Protein AF-A0A5N8VAM9-F1 (afdb_monomer_lite)

pLDDT: mean 84.95, std 14.7, range [35.5, 98.19]

Structure (mmCIF, N/CA/C/O backbone):
data_AF-A0A5N8VAM9-F1
#
_entry.id   AF-A0A5N8VAM9-F1
#
loop_
_atom_site.group_PDB
_atom_site.id
_atom_site.type_symbol
_atom_site.label_atom_id
_atom_site.label_alt_id
_atom_site.label_comp_id
_atom_site.la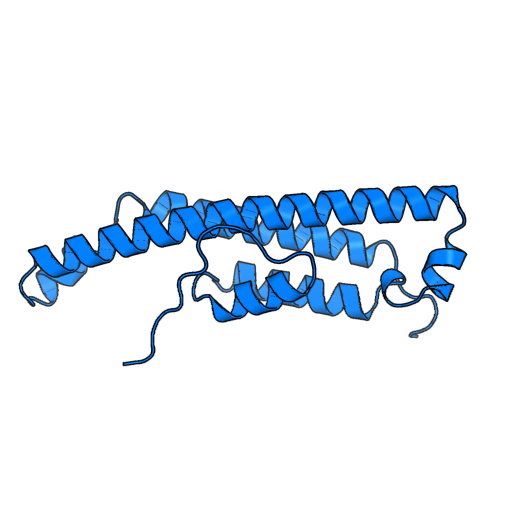bel_asym_id
_atom_site.label_entity_id
_atom_site.label_seq_id
_atom_site.pdbx_PDB_ins_code
_atom_site.Cartn_x
_atom_site.Cartn_y
_atom_site.Cartn_z
_atom_site.occupancy
_atom_site.B_iso_or_equiv
_atom_site.auth_seq_id
_atom_site.auth_comp_id
_atom_site.auth_asym_id
_atom_site.auth_atom_id
_atom_site.pdbx_PDB_model_num
ATOM 1 N N . MET A 1 1 ? 5.380 4.077 26.082 1.00 35.50 1 MET A N 1
ATOM 2 C CA . MET A 1 1 ? 4.900 5.340 25.487 1.00 35.50 1 MET A CA 1
ATOM 3 C C . MET A 1 1 ? 5.845 5.693 24.345 1.00 35.50 1 MET A C 1
ATOM 5 O O . MET A 1 1 ? 6.796 6.432 24.543 1.00 35.50 1 MET A O 1
ATOM 9 N N . THR A 1 2 ? 5.668 5.053 23.191 1.00 38.31 2 THR A N 1
ATOM 10 C CA . THR A 1 2 ? 6.458 5.311 21.979 1.00 38.31 2 THR A CA 1
ATOM 11 C C . THR A 1 2 ? 5.600 6.154 21.056 1.00 38.31 2 THR A C 1
ATOM 13 O O . THR A 1 2 ? 4.532 5.715 20.632 1.00 38.31 2 THR A O 1
ATOM 16 N N . GLY A 1 3 ? 6.033 7.399 20.859 1.00 35.56 3 GLY A N 1
ATOM 17 C CA . GLY A 1 3 ? 5.344 8.402 20.063 1.00 35.56 3 GLY A CA 1
ATOM 18 C C . GLY A 1 3 ? 5.115 7.896 18.649 1.00 35.56 3 GLY A C 1
ATOM 19 O O . GLY A 1 3 ? 6.056 7.577 17.929 1.00 35.56 3 GLY A O 1
ATOM 20 N N . HIS A 1 4 ? 3.842 7.811 18.295 1.00 40.53 4 HIS A N 1
ATOM 21 C CA . HIS A 1 4 ? 3.363 7.666 16.937 1.00 40.53 4 HIS A CA 1
ATOM 22 C C . HIS A 1 4 ? 3.710 8.981 16.230 1.00 40.53 4 HIS A C 1
ATOM 24 O O . HIS A 1 4 ? 3.020 9.984 16.404 1.00 40.53 4 HIS A O 1
ATOM 30 N N . THR A 1 5 ? 4.852 9.039 15.545 1.00 45.06 5 THR A N 1
ATOM 31 C CA . THR A 1 5 ? 5.165 10.176 14.680 1.00 45.06 5 THR A CA 1
ATOM 32 C C . THR A 1 5 ? 4.187 10.131 13.522 1.00 45.06 5 THR A C 1
ATOM 34 O O . THR A 1 5 ? 4.312 9.291 12.635 1.00 45.06 5 THR A O 1
ATOM 37 N N . GLY A 1 6 ? 3.188 11.009 13.577 1.00 43.12 6 GLY A N 1
ATOM 38 C CA . GLY A 1 6 ? 2.316 11.288 12.453 1.00 43.12 6 GLY A CA 1
ATOM 39 C C . GLY A 1 6 ? 3.161 11.666 11.242 1.00 43.12 6 GLY A C 1
ATOM 40 O O . GLY A 1 6 ? 3.919 12.635 11.271 1.00 43.12 6 GLY A O 1
ATOM 41 N N . HIS A 1 7 ? 3.048 10.879 10.182 1.00 44.12 7 HIS A N 1
ATOM 42 C CA . HIS A 1 7 ? 3.359 11.341 8.840 1.00 44.12 7 HIS A CA 1
ATOM 43 C C . HIS A 1 7 ? 2.059 11.828 8.221 1.00 44.12 7 HIS A C 1
ATOM 45 O O . HIS A 1 7 ? 1.368 11.136 7.479 1.00 44.12 7 HIS A O 1
ATOM 51 N N . GLU A 1 8 ? 1.709 13.058 8.594 1.00 45.84 8 GLU A N 1
ATOM 52 C CA . GLU A 1 8 ? 0.820 13.877 7.791 1.00 45.84 8 GLU A CA 1
ATOM 53 C C . GLU A 1 8 ? 1.531 14.185 6.464 1.00 45.84 8 GLU A C 1
ATOM 55 O O . GLU A 1 8 ? 2.472 14.972 6.402 1.00 45.84 8 GLU A O 1
ATOM 60 N N . GLY A 1 9 ? 1.061 13.566 5.382 1.00 51.28 9 GLY A N 1
ATOM 61 C CA . GLY A 1 9 ? 0.737 14.353 4.193 1.00 51.28 9 GLY A CA 1
ATOM 62 C C . GLY A 1 9 ? 1.504 14.108 2.896 1.00 51.28 9 GLY A C 1
ATOM 63 O O . GLY A 1 9 ? 1.005 14.549 1.865 1.00 51.28 9 GLY A O 1
ATOM 64 N N . VAL A 1 10 ? 2.641 13.407 2.857 1.00 51.16 10 VAL A N 1
ATOM 65 C CA . VAL A 1 10 ? 3.325 13.143 1.572 1.00 51.16 10 VAL A CA 1
ATOM 66 C C . VAL A 1 10 ? 3.882 11.727 1.537 1.00 51.16 10 VAL A C 1
ATOM 68 O O . VAL A 1 10 ? 4.748 11.373 2.329 1.00 51.16 10 VAL A O 1
ATOM 71 N N . ALA A 1 11 ? 3.385 10.918 0.599 1.00 53.53 11 ALA A N 1
ATOM 72 C CA . ALA A 1 11 ? 3.921 9.590 0.326 1.00 53.53 11 ALA A CA 1
ATOM 73 C C . ALA A 1 11 ? 5.418 9.703 -0.032 1.00 53.53 11 ALA A C 1
ATOM 75 O O . ALA A 1 11 ? 5.747 10.493 -0.925 1.00 53.53 11 ALA A O 1
ATOM 76 N N . PRO A 1 12 ? 6.328 8.936 0.595 1.00 58.59 12 PRO A N 1
ATOM 77 C CA . PRO A 1 12 ? 7.725 8.933 0.182 1.00 58.59 12 PRO A CA 1
ATOM 78 C C . PRO A 1 12 ? 7.844 8.561 -1.302 1.00 58.59 12 PRO A C 1
ATOM 80 O O . PRO A 1 12 ? 7.075 7.732 -1.797 1.00 58.59 12 PRO A O 1
ATOM 83 N N . PRO A 1 13 ? 8.798 9.132 -2.048 1.00 64.75 13 PRO A N 1
ATOM 84 C CA . PRO A 1 13 ? 9.000 8.739 -3.434 1.00 64.75 13 PRO A CA 1
ATOM 85 C C . PRO A 1 13 ? 9.592 7.325 -3.508 1.00 64.75 13 PRO A C 1
ATOM 87 O O . PRO A 1 13 ? 10.537 7.012 -2.789 1.00 64.75 13 PRO A O 1
ATOM 90 N N . GLY A 1 14 ? 9.084 6.495 -4.423 1.00 67.25 14 GLY A N 1
ATOM 91 C CA . GLY A 1 14 ? 9.699 5.221 -4.816 1.00 67.25 14 GLY A CA 1
ATOM 92 C C . GLY A 1 14 ? 9.830 4.186 -3.691 1.00 67.25 14 GLY A C 1
ATOM 93 O O . GLY A 1 14 ? 8.922 3.978 -2.894 1.00 67.25 14 GLY A O 1
ATOM 94 N N . THR A 1 15 ? 10.976 3.504 -3.632 1.00 70.38 15 THR A N 1
ATOM 95 C CA . THR A 1 15 ? 11.256 2.369 -2.731 1.00 70.38 15 THR A CA 1
ATOM 96 C C . THR A 1 15 ? 11.063 2.632 -1.232 1.00 70.38 15 THR A C 1
ATOM 98 O O . THR A 1 15 ? 10.554 1.734 -0.559 1.00 70.38 15 THR A O 1
ATOM 101 N N . PRO A 1 16 ? 11.426 3.807 -0.680 1.00 80.44 16 PRO A N 1
ATOM 102 C CA . PRO A 1 16 ? 11.115 4.174 0.703 1.00 80.44 16 PRO A CA 1
ATOM 103 C C . PRO A 1 16 ? 9.641 3.993 1.099 1.00 80.44 16 PRO A C 1
ATOM 105 O O . PRO A 1 16 ? 9.368 3.592 2.230 1.00 80.44 16 PRO A O 1
ATOM 108 N N . LEU A 1 17 ? 8.703 4.187 0.163 1.00 84.19 17 LEU A N 1
ATOM 109 C CA . LEU A 1 17 ? 7.270 3.989 0.403 1.00 84.19 17 LEU A CA 1
ATOM 110 C C . LEU A 1 17 ? 6.941 2.549 0.794 1.00 84.19 17 LEU A C 1
ATOM 112 O O . LEU A 1 17 ? 6.091 2.329 1.648 1.00 84.19 17 LEU A O 1
ATOM 116 N N . LEU A 1 18 ? 7.620 1.559 0.206 1.00 87.06 18 LEU A N 1
ATOM 117 C CA . LEU A 1 18 ? 7.368 0.147 0.512 1.00 87.06 18 LEU A CA 1
ATOM 118 C C . LEU A 1 18 ? 7.768 -0.195 1.952 1.00 87.06 18 LEU A C 1
ATOM 120 O O . LEU A 1 18 ? 7.093 -0.980 2.614 1.00 87.06 18 LEU A O 1
ATOM 124 N N . GLY A 1 19 ? 8.850 0.410 2.451 1.00 86.31 19 GLY A N 1
ATOM 125 C CA . GLY A 1 19 ? 9.270 0.256 3.844 1.00 86.31 19 GLY A CA 1
ATOM 126 C C . GLY A 1 19 ? 8.267 0.885 4.811 1.00 86.31 19 GLY A C 1
ATOM 127 O O . GLY A 1 19 ? 7.862 0.244 5.782 1.00 86.31 19 GLY A O 1
ATOM 128 N N . GLU A 1 20 ? 7.815 2.104 4.510 1.00 86.38 20 GLU A N 1
ATOM 129 C CA . GLU A 1 20 ? 6.801 2.792 5.312 1.00 86.38 20 GLU A CA 1
ATOM 130 C C . GLU A 1 20 ? 5.486 2.008 5.340 1.00 86.38 20 GLU A C 1
ATOM 132 O O . GLU A 1 20 ? 4.970 1.713 6.418 1.00 86.38 20 GLU A O 1
ATOM 137 N N . LEU A 1 21 ? 5.015 1.564 4.174 1.00 86.75 21 LEU A N 1
ATOM 138 C CA . LEU A 1 21 ? 3.827 0.736 4.015 1.00 86.75 21 LEU A CA 1
ATOM 139 C C . LEU A 1 21 ? 3.861 -0.495 4.930 1.00 86.75 21 LEU A C 1
ATOM 141 O O . LEU A 1 21 ? 2.929 -0.698 5.712 1.00 86.75 21 LEU A O 1
ATOM 145 N N . LEU A 1 22 ? 4.949 -1.272 4.902 1.00 87.69 22 LEU A N 1
ATOM 146 C CA . LEU A 1 22 ? 5.102 -2.470 5.737 1.00 87.69 22 LEU A CA 1
ATOM 147 C C . LEU A 1 22 ? 5.137 -2.150 7.238 1.00 87.69 22 LEU A C 1
ATOM 149 O O . LEU A 1 22 ? 4.651 -2.938 8.047 1.00 87.69 22 LEU A O 1
ATOM 153 N N . SER A 1 23 ? 5.683 -0.993 7.616 1.00 88.06 23 SER A N 1
ATOM 154 C CA . SER A 1 23 ? 5.774 -0.560 9.018 1.00 88.06 23 SER A CA 1
ATOM 155 C C . SER A 1 23 ? 4.517 0.145 9.551 1.00 88.06 23 SER A C 1
ATOM 157 O O . SER A 1 23 ? 4.357 0.279 10.762 1.00 88.06 23 SER A O 1
ATOM 159 N N . SER A 1 24 ? 3.605 0.563 8.668 1.00 84.88 24 SER A N 1
ATOM 160 C CA . SER A 1 24 ? 2.458 1.424 8.998 1.00 84.88 24 SER A CA 1
ATOM 161 C C . SER A 1 24 ? 1.368 0.768 9.851 1.00 84.88 24 SER A C 1
ATOM 163 O O . SER A 1 24 ? 0.544 1.457 10.447 1.00 84.88 24 SER A O 1
ATOM 165 N N . GLY A 1 25 ? 1.309 -0.567 9.874 1.00 87.06 25 GLY A N 1
ATOM 166 C CA . GLY A 1 25 ? 0.184 -1.308 10.455 1.00 87.06 25 GLY A CA 1
ATOM 167 C C . GLY A 1 25 ? -1.116 -1.228 9.640 1.00 87.06 25 GLY A C 1
ATOM 168 O O . GLY A 1 25 ? -2.136 -1.752 10.085 1.00 87.06 25 GLY A O 1
ATOM 169 N N . LEU A 1 26 ? -1.094 -0.606 8.452 1.00 86.94 26 LEU A N 1
ATOM 170 C CA . LEU A 1 26 ? -2.258 -0.481 7.567 1.00 86.94 26 LEU A CA 1
ATOM 171 C C . LEU A 1 26 ? -2.424 -1.670 6.605 1.00 86.94 26 LEU A C 1
ATOM 173 O O . LEU A 1 26 ? -3.470 -1.830 5.977 1.00 86.94 26 LEU A O 1
ATOM 177 N N . CYS A 1 27 ? -1.397 -2.510 6.478 1.00 88.31 27 CYS A N 1
ATOM 178 C CA . CYS A 1 27 ? -1.387 -3.623 5.534 1.00 88.31 27 CYS A CA 1
ATOM 179 C C . CYS A 1 27 ? -2.206 -4.821 6.020 1.00 88.31 27 CYS A C 1
ATOM 181 O O . CYS A 1 27 ? -2.158 -5.189 7.193 1.00 88.31 27 CYS A O 1
ATOM 183 N N . ASP A 1 28 ? -2.873 -5.487 5.082 1.00 93.94 28 ASP A N 1
ATOM 184 C CA . ASP A 1 28 ? -3.295 -6.881 5.216 1.00 93.94 28 ASP A CA 1
ATOM 185 C C . ASP A 1 28 ? -2.398 -7.814 4.391 1.00 93.94 28 ASP A C 1
ATOM 187 O O . ASP A 1 28 ? -1.452 -7.369 3.737 1.00 93.94 28 ASP A O 1
ATOM 191 N N . ASP A 1 29 ? -2.701 -9.111 4.427 1.00 95.94 29 ASP A N 1
ATOM 192 C CA . ASP A 1 29 ? -1.933 -10.152 3.739 1.00 95.94 29 ASP A CA 1
ATOM 193 C C . ASP A 1 29 ? -1.809 -9.891 2.231 1.00 95.94 29 ASP A C 1
ATOM 195 O O . ASP A 1 29 ? -0.762 -10.161 1.646 1.00 95.94 29 ASP A O 1
ATOM 199 N N . ALA A 1 30 ? -2.844 -9.326 1.597 1.00 96.62 30 ALA A N 1
ATOM 200 C CA . ALA A 1 30 ? -2.826 -9.019 0.170 1.00 96.62 30 ALA A CA 1
ATOM 201 C C . ALA A 1 30 ? -1.845 -7.882 -0.142 1.00 96.62 30 ALA A C 1
ATOM 203 O O . ALA A 1 30 ? -1.001 -8.013 -1.030 1.00 96.62 30 ALA A O 1
ATOM 204 N N . VAL A 1 31 ? -1.895 -6.788 0.626 1.00 96.12 31 VAL A N 1
ATOM 205 C CA . VAL A 1 31 ? -0.949 -5.673 0.471 1.00 96.12 31 VAL A CA 1
ATOM 206 C C . VAL A 1 31 ? 0.487 -6.125 0.764 1.00 96.12 31 VAL A C 1
ATOM 208 O O . VAL A 1 31 ? 1.409 -5.755 0.033 1.00 96.12 31 VAL A O 1
ATOM 211 N N . GLN A 1 32 ? 0.698 -6.958 1.789 1.00 95.12 32 GLN A N 1
ATOM 212 C CA . GLN A 1 32 ? 2.020 -7.510 2.114 1.00 95.12 32 GLN A CA 1
ATOM 213 C C . GLN A 1 32 ? 2.556 -8.406 0.994 1.00 95.12 32 GLN A C 1
ATOM 215 O O . GLN A 1 32 ? 3.716 -8.273 0.597 1.00 95.12 32 GLN A O 1
ATOM 220 N N . TYR A 1 33 ? 1.711 -9.291 0.464 1.00 96.62 33 TYR A N 1
ATOM 221 C CA . TYR A 1 33 ? 2.062 -10.181 -0.635 1.00 96.62 33 TYR A CA 1
ATOM 222 C C . TYR A 1 33 ? 2.495 -9.398 -1.878 1.00 96.62 33 TYR A C 1
ATOM 224 O O . TYR A 1 33 ? 3.580 -9.639 -2.413 1.00 96.62 33 TYR A O 1
ATOM 232 N N . GLU A 1 34 ? 1.697 -8.415 -2.301 1.00 97.62 34 GLU A N 1
ATOM 233 C CA . GLU A 1 34 ? 2.007 -7.610 -3.485 1.00 97.62 34 GLU A CA 1
ATOM 234 C C . GLU A 1 34 ? 3.231 -6.713 -3.268 1.00 97.62 34 GLU A C 1
ATOM 236 O O . GLU A 1 34 ? 4.066 -6.574 -4.161 1.00 97.62 34 GLU A O 1
ATOM 241 N N . THR A 1 35 ? 3.437 -6.200 -2.051 1.00 95.19 35 THR A N 1
ATOM 242 C CA . THR A 1 35 ? 4.688 -5.510 -1.693 1.00 95.19 35 THR A CA 1
ATOM 243 C C . THR A 1 35 ? 5.897 -6.434 -1.865 1.00 95.19 35 THR A C 1
ATOM 245 O O . THR A 1 35 ? 6.906 -6.047 -2.459 1.00 95.19 35 THR A O 1
ATOM 248 N N . GLY A 1 36 ? 5.792 -7.685 -1.404 1.00 93.81 36 GLY A N 1
ATOM 249 C CA . GLY A 1 36 ? 6.814 -8.708 -1.618 1.00 93.81 36 GLY A CA 1
ATOM 250 C C . GLY A 1 36 ? 7.065 -8.979 -3.103 1.00 93.81 36 GLY A C 1
ATOM 251 O O . GLY A 1 36 ? 8.222 -9.029 -3.529 1.00 93.81 36 GLY A O 1
ATOM 252 N N . ARG A 1 37 ? 6.003 -9.080 -3.916 1.00 95.81 37 ARG A N 1
ATOM 253 C CA . ARG A 1 37 ? 6.117 -9.229 -5.376 1.00 95.81 37 ARG A CA 1
ATOM 254 C C . ARG A 1 37 ? 6.867 -8.067 -6.014 1.00 95.81 37 ARG A C 1
ATOM 256 O O . ARG A 1 37 ? 7.759 -8.328 -6.821 1.00 95.81 37 ARG A O 1
ATOM 263 N N . VAL A 1 38 ? 6.568 -6.824 -5.630 1.00 94.88 38 VAL A N 1
ATOM 264 C CA . VAL A 1 38 ? 7.297 -5.639 -6.109 1.00 94.88 38 VAL A CA 1
ATOM 265 C C . VAL A 1 38 ? 8.779 -5.754 -5.760 1.00 94.88 38 VAL A C 1
ATOM 267 O O . VAL A 1 38 ? 9.612 -5.682 -6.657 1.00 94.88 38 VAL A O 1
ATOM 270 N N . LEU A 1 39 ? 9.130 -6.017 -4.496 1.00 92.06 39 LEU A N 1
ATOM 271 C CA . LEU A 1 39 ? 10.531 -6.138 -4.066 1.00 92.06 39 LEU A CA 1
ATOM 272 C C . LEU A 1 39 ? 11.286 -7.232 -4.841 1.00 92.06 39 LEU A C 1
ATOM 274 O O . LEU A 1 39 ? 12.415 -7.018 -5.295 1.00 92.06 39 LEU A O 1
ATOM 278 N N . MET A 1 40 ? 10.657 -8.393 -5.048 1.00 91.44 40 MET A N 1
ATOM 279 C CA . MET A 1 40 ? 11.251 -9.469 -5.841 1.00 91.44 40 MET A CA 1
ATOM 280 C C . MET A 1 40 ? 11.407 -9.078 -7.313 1.00 91.44 40 MET A C 1
ATOM 282 O O . MET A 1 40 ? 12.474 -9.310 -7.886 1.00 91.44 40 MET A O 1
ATOM 286 N N . ALA A 1 41 ? 10.384 -8.476 -7.922 1.00 91.69 41 ALA A N 1
ATOM 287 C CA . ALA A 1 41 ? 10.410 -8.051 -9.317 1.00 91.69 41 ALA A CA 1
ATOM 288 C C . ALA A 1 41 ? 11.471 -6.968 -9.550 1.00 91.69 41 ALA A C 1
ATOM 290 O O . ALA A 1 41 ? 12.302 -7.116 -10.442 1.00 91.69 41 ALA A O 1
ATOM 291 N N . MET A 1 42 ? 11.531 -5.956 -8.681 1.00 90.19 42 MET A N 1
ATOM 292 C CA . MET A 1 42 ? 12.563 -4.916 -8.682 1.00 90.19 42 MET A CA 1
ATOM 293 C C . MET A 1 42 ? 13.966 -5.516 -8.684 1.00 90.19 42 MET A C 1
ATOM 295 O O . MET A 1 42 ? 14.775 -5.182 -9.549 1.00 90.19 42 MET A O 1
ATOM 299 N N . SER A 1 43 ? 14.232 -6.456 -7.768 1.00 87.19 43 SER A N 1
ATOM 300 C CA . SER A 1 43 ? 15.551 -7.086 -7.623 1.00 87.19 43 SER A CA 1
ATOM 301 C C . SER A 1 43 ? 16.007 -7.872 -8.859 1.00 87.19 43 SER A C 1
ATOM 303 O O . SER A 1 43 ? 17.207 -8.090 -9.035 1.00 87.19 43 SER A O 1
ATOM 305 N N . ARG A 1 44 ? 15.058 -8.301 -9.702 1.00 86.81 44 ARG A N 1
ATOM 306 C CA . ARG A 1 44 ? 15.270 -9.104 -10.917 1.00 86.81 44 ARG A CA 1
ATOM 307 C C . ARG A 1 44 ? 15.098 -8.300 -12.206 1.00 86.81 44 ARG A C 1
ATOM 309 O O . ARG A 1 44 ? 15.340 -8.843 -13.281 1.00 86.81 44 ARG A O 1
ATOM 316 N N . SER A 1 45 ? 14.675 -7.045 -12.107 1.00 86.94 45 SER A N 1
ATOM 317 C CA . SER A 1 45 ? 14.414 -6.195 -13.263 1.00 86.94 45 SER A CA 1
ATOM 318 C C . SER A 1 45 ? 15.691 -5.553 -13.802 1.00 86.94 45 SER A C 1
ATOM 320 O O . SER A 1 45 ? 16.621 -5.254 -13.048 1.00 86.94 45 SER A O 1
ATOM 322 N N . ALA A 1 46 ? 15.689 -5.268 -15.101 1.00 81.44 46 ALA A N 1
ATOM 323 C CA . ALA A 1 46 ? 16.707 -4.492 -15.795 1.00 81.44 46 ALA A CA 1
ATOM 324 C C . ALA A 1 46 ? 16.871 -3.093 -15.182 1.00 81.44 46 ALA A C 1
ATOM 326 O O . ALA A 1 46 ? 17.964 -2.533 -15.224 1.00 81.44 46 ALA A O 1
ATOM 327 N N . PHE A 1 47 ? 15.827 -2.546 -14.543 1.00 81.81 47 PHE A N 1
ATOM 328 C CA . PHE A 1 47 ? 15.869 -1.232 -13.897 1.00 81.81 47 PHE A CA 1
ATOM 329 C C . PHE A 1 47 ? 16.854 -1.133 -12.725 1.00 81.81 47 PHE A C 1
ATOM 331 O O . PHE A 1 47 ? 17.209 -0.030 -12.314 1.00 81.81 47 PHE A O 1
ATOM 338 N N . GLY A 1 48 ? 17.340 -2.265 -12.208 1.00 72.94 48 GLY A N 1
ATOM 339 C CA . GLY A 1 48 ? 18.428 -2.295 -11.232 1.00 72.94 48 GLY A CA 1
ATOM 340 C C . GLY A 1 48 ? 19.815 -2.004 -11.825 1.00 72.94 48 GLY A C 1
ATOM 341 O O . GLY A 1 48 ? 20.776 -1.876 -11.068 1.00 72.94 48 GLY A O 1
ATOM 342 N N . SER A 1 49 ? 19.946 -1.913 -13.155 1.00 76.25 49 SER A N 1
ATOM 343 C CA . SER A 1 49 ? 21.228 -1.786 -13.851 1.00 76.25 49 SER A CA 1
ATOM 344 C C . SER A 1 49 ? 21.158 -0.801 -15.026 1.00 76.25 49 SER A C 1
ATOM 346 O O . SER A 1 49 ? 20.486 -1.067 -16.026 1.00 76.25 49 SER A O 1
ATOM 348 N N . PRO A 1 50 ? 21.947 0.292 -15.015 1.00 75.06 50 PRO A N 1
ATOM 349 C CA . PRO A 1 50 ? 22.033 1.212 -16.151 1.00 75.06 50 PRO A CA 1
ATOM 350 C C . PRO A 1 50 ? 22.451 0.534 -17.461 1.00 75.06 50 PRO A C 1
ATOM 352 O O . PRO A 1 50 ? 22.122 1.020 -18.540 1.00 75.06 50 PRO A O 1
ATOM 355 N N . ARG A 1 51 ? 23.195 -0.578 -17.389 1.00 81.44 51 ARG A N 1
ATOM 356 C CA . ARG A 1 51 ? 23.608 -1.347 -18.570 1.00 81.44 51 ARG A CA 1
ATOM 357 C C . ARG A 1 51 ? 22.427 -2.080 -19.202 1.00 81.44 51 ARG A C 1
ATOM 359 O O . ARG A 1 51 ? 22.329 -2.102 -20.423 1.00 81.44 51 ARG A O 1
ATOM 366 N N . GLU A 1 52 ? 21.566 -2.676 -18.385 1.00 80.81 52 GLU A N 1
ATOM 367 C CA . GLU A 1 52 ? 20.415 -3.450 -18.860 1.00 80.81 52 GLU A CA 1
ATOM 368 C C . GLU A 1 52 ? 19.300 -2.526 -19.348 1.00 80.81 52 GLU A C 1
ATOM 370 O O . GLU A 1 52 ? 18.752 -2.763 -20.418 1.00 80.81 52 GLU A O 1
ATOM 375 N N . ILE A 1 53 ? 19.059 -1.406 -18.655 1.00 77.38 53 ILE A N 1
ATOM 376 C CA . ILE A 1 53 ? 18.167 -0.344 -19.144 1.00 77.38 53 ILE A CA 1
ATOM 377 C C . ILE A 1 53 ? 18.625 0.165 -20.521 1.00 77.38 53 ILE A C 1
ATOM 379 O O . ILE A 1 53 ? 17.822 0.251 -21.445 1.00 77.38 53 ILE A O 1
ATOM 383 N N . LYS A 1 54 ? 19.923 0.456 -20.700 1.00 78.06 54 LYS A N 1
ATOM 384 C CA . LYS A 1 54 ? 20.463 0.916 -21.996 1.00 78.06 54 LYS A CA 1
ATOM 385 C C . LYS A 1 54 ? 20.313 -0.119 -23.113 1.00 78.06 54 LYS A C 1
ATOM 387 O O . LYS A 1 54 ? 20.223 0.269 -24.275 1.00 78.06 54 LYS A O 1
ATOM 392 N N . ALA A 1 55 ? 20.292 -1.410 -22.780 1.00 82.12 55 ALA A N 1
ATOM 393 C CA . ALA A 1 55 ? 20.128 -2.482 -23.757 1.00 82.12 55 ALA A CA 1
ATOM 394 C C . ALA A 1 55 ? 18.715 -2.533 -24.369 1.00 82.12 55 ALA A C 1
ATOM 396 O O . ALA A 1 55 ? 18.559 -3.109 -25.441 1.00 82.12 55 ALA A O 1
ATOM 397 N N . LEU A 1 56 ? 17.713 -1.892 -23.746 1.00 76.75 56 LEU A N 1
ATOM 398 C CA . LEU A 1 56 ? 16.368 -1.736 -24.318 1.00 76.75 56 LEU A CA 1
ATOM 399 C C . LEU A 1 56 ? 16.358 -0.811 -25.552 1.00 76.75 56 LEU A C 1
ATOM 401 O O . LEU A 1 56 ? 15.455 -0.905 -26.376 1.00 76.75 56 LEU A O 1
ATOM 405 N N . GLY A 1 57 ? 17.369 0.050 -25.716 1.00 81.50 57 GLY A N 1
ATOM 406 C CA . GLY A 1 57 ? 17.388 1.091 -26.749 1.00 81.50 57 GLY A CA 1
ATOM 407 C C . GLY A 1 57 ? 16.593 2.338 -26.344 1.00 81.50 57 GLY A C 1
ATOM 408 O O . GLY A 1 57 ? 15.864 2.325 -25.361 1.00 81.50 57 GLY A O 1
ATOM 409 N N . GLY A 1 58 ? 16.760 3.446 -27.075 1.00 80.62 58 GLY A N 1
ATOM 410 C CA . GLY A 1 58 ? 16.279 4.771 -26.649 1.00 80.62 58 GLY A CA 1
ATOM 411 C C . GLY A 1 58 ? 14.762 4.885 -26.465 1.00 80.62 58 GLY A C 1
ATOM 412 O O . GLY A 1 58 ? 14.313 5.285 -25.399 1.00 80.62 58 GLY A O 1
ATOM 413 N N . GLU A 1 59 ? 13.976 4.515 -27.477 1.00 85.75 59 GLU A N 1
ATOM 414 C CA . GLU A 1 59 ? 12.510 4.654 -27.450 1.00 85.75 59 GLU A CA 1
ATOM 415 C C . GLU A 1 59 ? 11.854 3.677 -26.463 1.00 85.75 59 GLU A C 1
ATOM 417 O O . GLU A 1 59 ? 11.086 4.091 -25.600 1.00 85.75 59 GLU A O 1
ATOM 422 N N . ALA A 1 60 ? 12.240 2.398 -26.502 1.00 82.25 60 ALA A N 1
ATOM 423 C CA . ALA A 1 60 ? 11.712 1.397 -25.575 1.00 82.25 60 ALA A CA 1
ATOM 424 C C . ALA A 1 60 ? 12.143 1.647 -24.118 1.00 82.25 60 ALA A C 1
ATOM 426 O O . ALA A 1 60 ? 11.402 1.316 -23.196 1.00 82.25 60 ALA A O 1
ATOM 427 N N . MET A 1 61 ? 13.316 2.250 -23.887 1.00 85.88 61 MET A N 1
ATOM 428 C CA . MET A 1 61 ? 13.733 2.703 -22.557 1.00 85.88 61 MET A CA 1
ATOM 429 C C . MET A 1 61 ? 12.838 3.833 -22.041 1.00 85.88 61 MET A C 1
ATOM 431 O O . MET A 1 61 ? 12.473 3.808 -20.869 1.00 85.88 61 MET A O 1
ATOM 435 N N . LEU A 1 62 ? 12.501 4.816 -22.881 1.00 88.19 62 LEU A N 1
ATOM 436 C CA . LEU A 1 62 ? 11.621 5.916 -22.482 1.00 88.19 62 LEU A CA 1
ATOM 437 C C . LEU A 1 62 ? 10.221 5.400 -22.143 1.00 88.19 62 LEU A C 1
ATOM 439 O O . LEU A 1 62 ? 9.748 5.669 -21.043 1.00 88.19 62 LEU A O 1
ATOM 443 N N . GLU A 1 63 ? 9.629 4.556 -22.996 1.00 88.38 63 GLU A N 1
ATOM 444 C CA . GLU A 1 63 ? 8.324 3.935 -22.713 1.00 88.38 63 GLU A CA 1
ATOM 445 C C . GLU A 1 63 ? 8.351 3.130 -21.399 1.00 88.38 63 GLU A C 1
ATOM 447 O O . GLU A 1 63 ? 7.414 3.168 -20.599 1.00 88.38 63 GLU A O 1
ATOM 452 N N . ALA A 1 64 ? 9.443 2.399 -21.150 1.00 87.00 64 ALA A N 1
ATOM 453 C CA . ALA A 1 64 ? 9.612 1.614 -19.933 1.00 87.00 64 ALA A CA 1
ATOM 454 C C . ALA A 1 64 ? 9.676 2.491 -18.672 1.00 87.00 64 ALA A C 1
ATOM 456 O O . ALA A 1 64 ? 9.103 2.125 -17.644 1.00 87.00 64 ALA A O 1
ATOM 457 N N . LEU A 1 65 ? 10.363 3.635 -18.744 1.00 88.50 65 LEU A N 1
ATOM 458 C CA . LEU A 1 65 ? 10.475 4.587 -17.638 1.00 88.50 65 LEU A CA 1
ATOM 459 C C . LEU A 1 65 ? 9.162 5.334 -17.389 1.00 88.50 65 LEU A C 1
ATOM 461 O O . LEU A 1 65 ? 8.769 5.450 -16.232 1.00 88.50 65 LEU A O 1
ATOM 465 N N . GLU A 1 66 ? 8.471 5.775 -18.441 1.00 91.50 66 GLU A N 1
ATOM 466 C CA . GLU A 1 66 ? 7.153 6.419 -18.340 1.00 91.50 66 GLU A CA 1
ATOM 467 C C . GLU A 1 66 ? 6.146 5.485 -17.664 1.00 91.50 66 GLU A C 1
ATOM 469 O O . GLU A 1 66 ? 5.559 5.823 -16.639 1.00 91.50 66 GLU A O 1
ATOM 474 N N . ARG A 1 67 ? 6.047 4.239 -18.141 1.00 91.94 67 ARG A N 1
ATOM 475 C CA . ARG A 1 67 ? 5.148 3.236 -17.555 1.00 91.94 67 ARG A CA 1
ATOM 476 C C . ARG A 1 67 ? 5.483 2.924 -16.095 1.00 91.94 67 ARG A C 1
ATOM 478 O O . ARG A 1 67 ? 4.590 2.605 -15.301 1.00 91.94 67 ARG A O 1
ATOM 485 N N . LEU A 1 68 ? 6.770 2.952 -15.747 1.00 91.06 68 LEU A N 1
ATOM 486 C CA . LEU A 1 68 ? 7.217 2.741 -14.378 1.00 91.06 68 LEU A CA 1
ATOM 487 C C . LEU A 1 68 ? 6.826 3.918 -13.477 1.00 91.06 68 LEU A C 1
ATOM 489 O O . LEU A 1 68 ? 6.359 3.681 -12.361 1.00 91.06 68 LEU A O 1
ATOM 493 N N . ASP A 1 69 ? 6.983 5.154 -13.949 1.00 91.00 69 ASP A N 1
ATOM 494 C CA . ASP A 1 69 ? 6.604 6.346 -13.189 1.00 91.00 69 ASP A CA 1
ATOM 495 C C . ASP A 1 69 ? 5.086 6.421 -12.976 1.00 91.00 69 ASP A C 1
ATOM 497 O O . ASP A 1 69 ? 4.646 6.546 -11.832 1.00 91.00 69 ASP A O 1
ATOM 501 N N . ASP A 1 70 ? 4.286 6.175 -14.021 1.00 93.12 70 ASP A N 1
ATOM 502 C CA . ASP A 1 70 ? 2.817 6.092 -13.941 1.00 93.12 70 ASP A CA 1
ATOM 503 C C . ASP A 1 70 ? 2.351 5.058 -12.898 1.00 93.12 70 ASP A C 1
ATOM 505 O O . ASP A 1 70 ? 1.403 5.259 -12.124 1.00 93.12 70 ASP A O 1
ATOM 509 N N . SER A 1 71 ? 3.038 3.912 -12.851 1.00 93.81 71 SER A N 1
ATOM 510 C CA . SER A 1 71 ? 2.733 2.844 -11.893 1.00 93.81 71 SER A CA 1
ATOM 511 C C . SER A 1 71 ? 3.088 3.251 -10.465 1.00 93.81 71 SER A C 1
ATOM 513 O O . SER A 1 71 ? 2.331 2.969 -9.534 1.00 93.81 71 SER A O 1
ATOM 515 N N . TRP A 1 72 ? 4.207 3.951 -10.272 1.00 94.12 72 TRP A N 1
ATOM 516 C CA . TRP A 1 72 ? 4.569 4.510 -8.972 1.00 94.12 72 TRP A CA 1
ATOM 517 C C . TRP A 1 72 ? 3.635 5.641 -8.535 1.00 94.12 72 TRP A C 1
ATOM 519 O O . TRP A 1 72 ? 3.330 5.737 -7.346 1.00 94.12 72 TRP A O 1
ATOM 529 N N . GLU A 1 73 ? 3.149 6.475 -9.454 1.00 93.38 73 GLU A N 1
ATOM 530 C CA . GLU A 1 73 ? 2.134 7.489 -9.161 1.00 93.38 73 GLU A CA 1
ATOM 531 C C . GLU A 1 73 ? 0.835 6.846 -8.672 1.00 93.38 73 GLU A C 1
ATOM 533 O O . GLU A 1 73 ? 0.303 7.240 -7.632 1.00 93.38 73 GLU A O 1
ATOM 538 N N . SER A 1 74 ? 0.396 5.777 -9.340 1.00 94.50 74 SER A N 1
ATOM 539 C CA . SER A 1 74 ? -0.767 4.990 -8.918 1.00 94.50 74 SER A CA 1
ATOM 540 C C . SER A 1 74 ? -0.600 4.420 -7.504 1.00 94.50 74 SER A C 1
ATOM 542 O O . SER A 1 74 ? -1.531 4.470 -6.699 1.00 94.50 74 SER A O 1
ATOM 544 N N . VAL A 1 75 ? 0.594 3.918 -7.167 1.00 95.81 75 VAL A N 1
ATOM 545 C CA . VAL A 1 75 ? 0.913 3.427 -5.815 1.00 95.81 75 VAL A CA 1
ATOM 546 C C . VAL A 1 75 ? 0.883 4.560 -4.783 1.00 95.81 75 VAL A C 1
ATOM 548 O O . VAL A 1 75 ? 0.319 4.382 -3.704 1.00 95.81 75 VAL A O 1
ATOM 551 N N . ARG A 1 76 ? 1.426 5.743 -5.100 1.00 93.62 76 ARG A N 1
ATOM 552 C CA . ARG A 1 76 ? 1.379 6.913 -4.201 1.00 93.62 76 ARG A CA 1
ATOM 553 C C . ARG A 1 76 ? -0.054 7.392 -3.956 1.00 93.62 76 ARG A C 1
ATOM 555 O O . ARG A 1 76 ? -0.407 7.694 -2.817 1.00 93.62 76 ARG A O 1
ATOM 562 N N . ALA A 1 77 ? -0.884 7.431 -4.997 1.00 93.31 77 ALA A N 1
ATOM 563 C CA . ALA A 1 77 ? -2.292 7.804 -4.881 1.00 93.31 77 ALA A CA 1
ATOM 564 C C . ALA A 1 77 ? -3.074 6.797 -4.019 1.00 93.31 77 ALA A C 1
ATOM 566 O O . ALA A 1 77 ? -3.824 7.192 -3.123 1.00 93.31 77 ALA A O 1
ATOM 567 N N . ALA A 1 78 ? -2.850 5.497 -4.233 1.00 95.75 78 ALA A N 1
ATOM 568 C CA . ALA A 1 78 ? -3.472 4.447 -3.432 1.00 95.75 78 ALA A CA 1
ATOM 569 C C . ALA A 1 78 ? -3.022 4.493 -1.961 1.00 95.75 78 ALA A C 1
ATO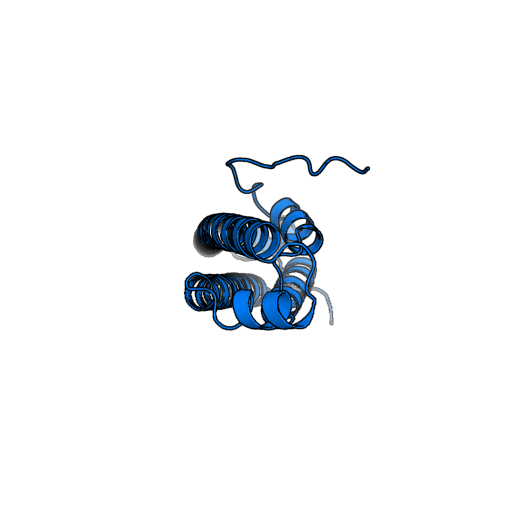M 571 O O . ALA A 1 78 ? -3.853 4.350 -1.064 1.00 95.75 78 ALA A O 1
ATOM 572 N N . TRP A 1 79 ? -1.740 4.775 -1.702 1.00 93.62 79 TRP A N 1
ATOM 573 C CA . TRP A 1 79 ? -1.222 4.996 -0.350 1.00 93.62 79 TRP A CA 1
ATOM 574 C C . TRP A 1 79 ? -1.919 6.163 0.351 1.00 93.62 79 TRP A C 1
ATOM 576 O O . TRP A 1 79 ? -2.377 6.003 1.480 1.00 93.62 79 TRP A O 1
ATOM 586 N N . ALA A 1 80 ? -2.054 7.314 -0.315 1.00 91.38 80 ALA A N 1
ATOM 587 C CA . ALA A 1 80 ? -2.744 8.468 0.257 1.00 91.38 80 ALA A CA 1
ATOM 588 C C . ALA A 1 80 ? -4.201 8.132 0.627 1.00 91.38 80 ALA A C 1
ATOM 590 O O . ALA A 1 80 ? -4.663 8.479 1.716 1.00 91.38 80 ALA A O 1
ATOM 591 N N . GLY A 1 81 ? -4.903 7.389 -0.238 1.00 93.25 81 GLY A N 1
ATOM 592 C CA . GLY A 1 81 ? -6.254 6.897 0.041 1.00 93.25 81 GLY A CA 1
ATOM 593 C C . GLY A 1 81 ? -6.313 5.923 1.223 1.00 93.25 81 GLY A C 1
ATOM 594 O O . GLY A 1 81 ? -7.189 6.044 2.081 1.00 93.25 81 GLY A O 1
ATOM 595 N N . LEU A 1 82 ? -5.362 4.990 1.310 1.00 94.12 82 LEU A N 1
ATOM 596 C CA . LEU A 1 82 ? -5.260 4.033 2.414 1.00 94.12 82 LEU A CA 1
ATOM 597 C C . LEU A 1 82 ? -4.955 4.721 3.749 1.00 94.12 82 LEU A C 1
ATOM 599 O O . LEU A 1 82 ? -5.610 4.421 4.747 1.00 94.12 82 LEU A O 1
ATOM 603 N N . ALA A 1 83 ? -4.009 5.659 3.767 1.00 90.88 83 ALA A N 1
ATOM 604 C CA . ALA A 1 83 ? -3.655 6.427 4.955 1.00 90.88 83 ALA A CA 1
ATOM 605 C C . ALA A 1 83 ? -4.847 7.258 5.455 1.00 90.88 83 ALA A C 1
ATOM 607 O O . ALA A 1 83 ? -5.171 7.218 6.643 1.00 90.88 83 ALA A O 1
ATOM 608 N N . ALA A 1 84 ? -5.560 7.935 4.548 1.00 92.62 84 ALA A N 1
ATOM 609 C CA . ALA A 1 84 ? -6.761 8.692 4.889 1.00 92.62 84 ALA A CA 1
ATOM 610 C C . ALA A 1 84 ? -7.868 7.790 5.462 1.00 92.62 84 ALA A C 1
ATOM 612 O O . ALA A 1 84 ? -8.428 8.088 6.518 1.00 92.62 84 ALA A O 1
ATOM 613 N N . ALA A 1 85 ? -8.153 6.652 4.819 1.00 94.56 85 ALA A N 1
ATOM 614 C CA . ALA A 1 85 ? -9.151 5.702 5.311 1.00 94.56 85 ALA A CA 1
ATOM 615 C C . ALA A 1 85 ? -8.752 5.082 6.664 1.00 94.56 85 ALA A C 1
ATOM 617 O O . ALA A 1 85 ? -9.601 4.893 7.536 1.00 94.56 85 ALA A O 1
ATOM 618 N N . GLY A 1 86 ? -7.460 4.800 6.858 1.00 93.56 86 GLY A N 1
ATOM 619 C CA . GLY A 1 86 ? -6.909 4.304 8.117 1.00 93.56 86 GLY A CA 1
ATOM 620 C C . GLY A 1 86 ? -7.061 5.308 9.259 1.00 93.56 86 GLY A C 1
ATOM 621 O O . GLY A 1 86 ? -7.470 4.923 10.354 1.00 93.56 86 GLY A O 1
ATOM 622 N N . ALA A 1 87 ? -6.812 6.595 8.998 1.00 93.12 87 ALA A N 1
ATOM 623 C CA . ALA A 1 87 ? -7.000 7.664 9.977 1.00 93.12 87 ALA A CA 1
ATOM 624 C C . ALA A 1 87 ? -8.471 7.804 10.404 1.00 93.12 87 ALA A C 1
ATOM 626 O O . ALA A 1 87 ? -8.757 7.890 11.600 1.00 93.12 87 ALA A O 1
ATOM 627 N N . VAL A 1 88 ? -9.409 7.751 9.449 1.00 95.25 88 VAL A N 1
ATOM 628 C CA . VAL A 1 88 ? -10.854 7.774 9.742 1.00 95.25 88 VAL A CA 1
ATOM 629 C C . VAL A 1 88 ? -11.248 6.580 10.612 1.00 95.25 88 VAL A C 1
ATOM 631 O O . VAL A 1 88 ? -11.858 6.765 11.665 1.00 95.25 88 VAL A O 1
ATOM 634 N N . LEU A 1 89 ? -10.841 5.364 10.232 1.00 94.38 89 LEU A N 1
ATOM 635 C CA . LEU A 1 89 ? -11.148 4.157 11.002 1.00 94.38 89 LEU A CA 1
ATOM 636 C C . LEU A 1 89 ? -10.540 4.197 12.408 1.00 94.38 89 LEU A C 1
ATOM 638 O O . LEU A 1 89 ? -11.185 3.788 13.372 1.00 94.38 89 LEU A O 1
ATOM 642 N N . ALA A 1 90 ? -9.311 4.692 12.555 1.00 91.94 90 ALA A N 1
ATOM 643 C CA . ALA A 1 90 ? -8.676 4.854 13.860 1.00 91.94 90 ALA A CA 1
ATOM 644 C C . ALA A 1 90 ? -9.450 5.840 14.751 1.00 91.94 90 ALA A C 1
ATOM 646 O O . ALA A 1 90 ? -9.681 5.543 15.926 1.00 91.94 90 ALA A O 1
ATOM 647 N N . GLY A 1 91 ? -9.904 6.964 14.185 1.00 92.88 91 GLY A N 1
ATOM 648 C CA . GLY A 1 91 ? -10.745 7.941 14.877 1.00 92.88 91 GLY A CA 1
ATOM 649 C C . GLY A 1 91 ? -12.085 7.353 15.324 1.00 92.88 91 GLY A C 1
ATOM 650 O O . GLY A 1 91 ? -12.458 7.479 16.491 1.00 92.88 91 GLY A O 1
ATOM 651 N N . GLU A 1 92 ? -12.779 6.632 14.439 1.00 93.12 92 GLU A N 1
ATOM 652 C CA . GLU A 1 92 ? -14.038 5.951 14.773 1.00 93.12 92 GLU A CA 1
ATOM 653 C C . GLU A 1 92 ? -13.848 4.900 15.873 1.00 93.12 92 GLU A C 1
ATOM 655 O O . GLU A 1 92 ? -14.644 4.835 16.813 1.00 93.12 92 GLU A O 1
ATOM 660 N N . LYS A 1 93 ? -12.764 4.115 15.807 1.00 91.31 93 LYS A N 1
ATOM 661 C CA . LYS A 1 93 ? -12.413 3.139 16.847 1.00 91.31 93 LYS A CA 1
ATOM 662 C C . LYS A 1 93 ? -12.158 3.813 18.190 1.00 91.31 93 LYS A C 1
ATOM 664 O O . LYS A 1 93 ? -12.665 3.329 19.200 1.00 91.31 93 LYS A O 1
ATOM 669 N N . ALA A 1 94 ? -11.403 4.910 18.221 1.00 91.31 94 ALA A N 1
ATOM 670 C CA . ALA A 1 94 ? -11.142 5.653 19.452 1.00 91.31 94 ALA A CA 1
ATOM 671 C C . ALA A 1 94 ? -12.451 6.172 20.073 1.00 91.31 94 ALA A C 1
ATOM 673 O O . ALA A 1 94 ? -12.745 5.866 21.230 1.00 91.31 94 ALA A O 1
ATOM 674 N N . ALA A 1 95 ? -13.298 6.826 19.273 1.00 90.69 95 ALA A N 1
ATOM 675 C CA . ALA A 1 95 ? -14.592 7.345 19.716 1.00 90.69 95 ALA A CA 1
ATOM 676 C C . ALA A 1 95 ? -15.576 6.239 20.148 1.00 90.69 95 ALA A C 1
ATOM 678 O O . ALA A 1 95 ? -16.404 6.440 21.038 1.00 90.69 95 ALA A O 1
ATOM 679 N N . ALA A 1 96 ? -15.536 5.060 19.519 1.00 89.38 96 ALA A N 1
ATOM 680 C CA . ALA A 1 96 ? -16.317 3.899 19.947 1.00 89.38 96 ALA A CA 1
ATOM 681 C C . ALA A 1 96 ? -15.850 3.371 21.308 1.00 89.38 96 ALA A C 1
ATOM 683 O O . ALA A 1 96 ? -16.673 3.102 22.179 1.00 89.38 96 ALA A O 1
ATOM 684 N N . VAL A 1 97 ? -14.536 3.275 21.521 1.00 89.06 97 VAL A N 1
ATOM 685 C CA . VAL A 1 97 ? -13.969 2.814 22.793 1.00 89.06 97 VAL A CA 1
ATOM 686 C C . VAL A 1 97 ? -14.306 3.773 23.933 1.00 89.06 97 VAL A C 1
ATOM 688 O O . VAL A 1 97 ? -14.765 3.308 24.976 1.00 89.06 97 VAL A O 1
ATOM 691 N N . GLU A 1 98 ? -14.161 5.085 23.734 1.00 88.81 98 GLU A N 1
ATOM 692 C CA . GLU A 1 98 ? -14.479 6.100 24.752 1.00 88.81 98 GLU A CA 1
ATOM 693 C C . GLU A 1 98 ? -15.934 6.017 25.234 1.00 88.81 98 GLU A C 1
ATOM 695 O O . GLU A 1 98 ? -16.194 6.073 26.436 1.00 88.81 98 GLU A O 1
ATOM 700 N N . ARG A 1 99 ? -16.886 5.789 24.319 1.00 86.94 99 ARG A N 1
ATOM 701 C CA . ARG A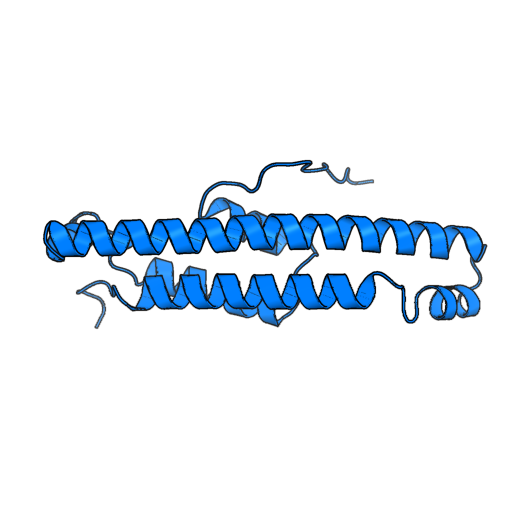 1 99 ? -18.319 5.678 24.646 1.00 86.94 99 ARG A CA 1
ATOM 702 C C . ARG A 1 99 ? -18.680 4.457 25.493 1.00 86.94 99 ARG A C 1
ATOM 704 O O . ARG A 1 99 ? -19.702 4.480 26.170 1.00 86.94 99 ARG A O 1
ATOM 711 N N . THR A 1 100 ? -17.883 3.390 25.447 1.00 88.25 100 THR A N 1
ATOM 712 C CA . THR A 1 100 ? -18.235 2.099 26.076 1.00 88.25 100 THR A CA 1
ATOM 713 C C . THR A 1 100 ? -17.773 1.968 27.526 1.00 88.25 100 THR A C 1
ATOM 715 O O . THR A 1 100 ? -18.096 0.981 28.182 1.00 88.25 100 THR A O 1
ATOM 718 N N . GLY A 1 101 ? -17.025 2.946 28.054 1.00 79.94 101 GLY A N 1
ATOM 719 C CA . GLY A 1 101 ? -16.693 3.021 29.484 1.00 79.94 101 GLY A CA 1
ATOM 720 C C . GLY A 1 101 ? -15.918 1.820 30.049 1.00 79.94 101 GLY A C 1
ATOM 721 O O . GLY A 1 101 ? -15.873 1.645 31.262 1.00 79.94 101 GLY A O 1
ATOM 722 N N . GLY A 1 102 ? -15.313 0.989 29.194 1.00 75.06 102 GLY A N 1
ATOM 723 C CA . GLY A 1 102 ? -14.513 -0.171 29.597 1.00 75.06 102 GLY A CA 1
ATOM 724 C C . GLY A 1 102 ? -15.249 -1.515 29.631 1.00 75.06 102 GLY A C 1
ATOM 725 O O . GLY A 1 102 ? -14.587 -2.528 29.860 1.00 75.06 102 GLY A O 1
ATOM 726 N N . ASP A 1 103 ? -16.559 -1.569 29.353 1.00 88.25 103 ASP A N 1
ATOM 727 C CA . ASP A 1 103 ? -17.248 -2.856 29.194 1.00 88.25 103 ASP A CA 1
ATOM 728 C C . ASP A 1 103 ? -16.798 -3.571 27.909 1.00 88.25 103 ASP A C 1
ATOM 730 O O . ASP A 1 103 ? -16.827 -3.022 26.804 1.00 88.25 103 ASP A O 1
ATOM 734 N N . ARG A 1 104 ? -16.363 -4.827 28.051 1.00 87.50 104 ARG A N 1
ATOM 735 C CA . ARG A 1 104 ? -15.784 -5.599 26.946 1.00 87.50 104 ARG A CA 1
ATOM 736 C C . ARG A 1 104 ? -16.832 -5.977 25.903 1.00 87.50 104 ARG A C 1
ATOM 738 O O . ARG A 1 104 ? -16.504 -5.966 24.717 1.00 87.50 104 ARG A O 1
ATOM 745 N N . ALA A 1 105 ? -18.043 -6.337 26.323 1.00 87.94 105 ALA A N 1
ATOM 746 C CA . ALA A 1 105 ? -19.098 -6.754 25.402 1.00 87.94 105 ALA A CA 1
ATOM 747 C C . ALA A 1 105 ? -19.581 -5.563 24.564 1.00 87.94 105 ALA A C 1
ATOM 749 O O . ALA A 1 105 ? -19.540 -5.633 23.336 1.00 87.94 105 ALA A O 1
ATOM 750 N N . ALA A 1 106 ? -19.883 -4.437 25.217 1.00 86.56 106 ALA A N 1
ATOM 751 C CA . ALA A 1 106 ? -20.240 -3.186 24.555 1.00 86.56 106 ALA A CA 1
ATOM 752 C C . ALA A 1 106 ? -19.132 -2.688 23.617 1.00 86.56 106 ALA A C 1
ATOM 754 O O . ALA A 1 106 ? -19.416 -2.188 22.532 1.00 86.56 106 ALA A O 1
ATOM 755 N N . ARG A 1 107 ? -17.854 -2.865 23.983 1.00 87.25 107 ARG A N 1
ATOM 756 C CA . ARG A 1 107 ? -16.723 -2.527 23.107 1.00 87.25 107 ARG A CA 1
ATOM 757 C C . ARG A 1 107 ? -16.672 -3.387 21.849 1.00 87.25 107 ARG A C 1
ATOM 759 O O . ARG A 1 107 ? -16.401 -2.857 20.777 1.00 87.25 107 ARG A O 1
ATOM 766 N N . LEU A 1 108 ? -16.894 -4.695 21.960 1.00 88.25 108 LEU A N 1
ATOM 767 C CA . LEU A 1 108 ? -16.914 -5.577 20.789 1.00 88.25 108 LEU A CA 1
ATOM 768 C C . LEU A 1 108 ? -18.079 -5.234 19.857 1.00 88.25 108 LEU A C 1
ATOM 770 O O . LEU A 1 108 ? -17.887 -5.190 18.645 1.00 88.25 108 LEU A O 1
ATOM 774 N N . GLU A 1 109 ? -19.248 -4.933 20.419 1.00 89.50 109 GLU A N 1
ATOM 775 C CA . GLU A 1 109 ? -20.423 -4.511 19.657 1.00 89.50 109 GLU A CA 1
ATOM 776 C C . GLU A 1 109 ? -20.199 -3.157 18.969 1.00 89.50 109 GLU A C 1
ATOM 778 O O . GLU A 1 109 ? -20.403 -3.039 17.766 1.00 89.50 109 GLU A O 1
ATOM 783 N N . ALA A 1 110 ? -19.680 -2.158 19.687 1.00 86.62 110 ALA A N 1
ATOM 784 C CA . ALA A 1 110 ? -19.432 -0.821 19.144 1.00 86.62 110 ALA A CA 1
ATOM 785 C C . ALA A 1 110 ? -18.334 -0.781 18.067 1.00 86.62 110 ALA A C 1
ATOM 787 O O . ALA A 1 110 ? -18.300 0.146 17.260 1.00 86.62 110 ALA A O 1
ATOM 788 N N . LEU A 1 111 ? -17.421 -1.756 18.072 1.00 90.75 111 LEU A N 1
ATOM 789 C CA . LEU A 1 111 ? -16.386 -1.917 17.048 1.00 90.75 111 LEU A CA 1
ATOM 790 C C . LEU A 1 111 ? -16.847 -2.787 15.872 1.00 90.75 111 LEU A C 1
ATOM 792 O O . LEU A 1 111 ? -16.170 -2.822 14.846 1.00 90.75 111 LEU A O 1
ATOM 796 N N . SER A 1 112 ? -17.956 -3.513 16.017 1.00 88.31 112 SER A N 1
ATOM 797 C CA . SER A 1 112 ? -18.482 -4.380 14.972 1.00 88.31 112 SER A CA 1
ATOM 798 C C . SER A 1 112 ? -19.222 -3.556 13.924 1.00 88.31 112 SER A C 1
ATOM 800 O O . SER A 1 112 ? -20.279 -2.995 14.197 1.00 88.31 112 SER A O 1
ATOM 802 N N . GLY A 1 113 ? -18.699 -3.545 12.696 1.00 83.00 113 GLY A N 1
ATOM 803 C CA . GLY A 1 113 ? -19.368 -2.912 11.560 1.00 83.00 113 GLY A CA 1
ATOM 804 C C . GLY A 1 113 ? -19.285 -1.391 11.602 1.00 83.00 113 GLY A C 1
ATOM 805 O O . GLY A 1 113 ? -20.283 -0.715 11.349 1.00 83.00 113 GLY A O 1
ATOM 806 N N . LEU A 1 114 ? -18.103 -0.856 11.919 1.00 91.62 114 LEU A N 1
ATOM 807 C CA . LEU A 1 114 ? -17.878 0.582 11.852 1.00 91.62 114 LEU A CA 1
ATOM 808 C C . LEU A 1 114 ? -18.139 1.082 10.420 1.00 91.62 114 LEU A C 1
ATOM 810 O O . LEU A 1 114 ? -17.755 0.400 9.463 1.00 91.62 114 LEU A O 1
ATOM 814 N N . PRO A 1 115 ? -18.758 2.264 10.239 1.00 90.12 115 PRO A N 1
ATOM 815 C CA . PRO A 1 115 ? -19.078 2.789 8.911 1.00 90.12 115 PRO A CA 1
ATOM 816 C C . PRO A 1 115 ? -17.866 2.843 7.972 1.00 90.12 115 PRO A C 1
ATOM 818 O O . PRO A 1 115 ? -17.982 2.537 6.784 1.00 90.12 115 PRO A O 1
ATOM 821 N N . SER A 1 116 ? -16.687 3.173 8.506 1.00 91.94 116 SER A N 1
ATOM 822 C CA . SER A 1 116 ? -15.450 3.263 7.727 1.00 91.94 116 SER A CA 1
ATOM 823 C C . SER A 1 116 ? -14.800 1.917 7.380 1.00 91.94 116 SER A C 1
ATOM 825 O O . SER A 1 116 ? -13.893 1.891 6.544 1.00 91.94 116 SER A O 1
ATOM 827 N N . ASP A 1 117 ? -15.260 0.784 7.932 1.00 92.69 117 ASP A N 1
ATOM 828 C CA . ASP A 1 117 ? -14.644 -0.530 7.686 1.00 92.69 117 ASP A CA 1
ATOM 829 C C . ASP A 1 117 ? -14.675 -0.920 6.203 1.00 92.69 117 ASP A C 1
ATOM 831 O O . ASP A 1 117 ? -13.716 -1.504 5.690 1.00 92.69 117 ASP A O 1
ATOM 835 N N . ALA A 1 118 ? -15.782 -0.629 5.513 1.00 94.06 118 ALA A N 1
ATOM 836 C CA . ALA A 1 118 ? -15.939 -0.947 4.096 1.00 94.06 118 ALA A CA 1
ATOM 837 C C . 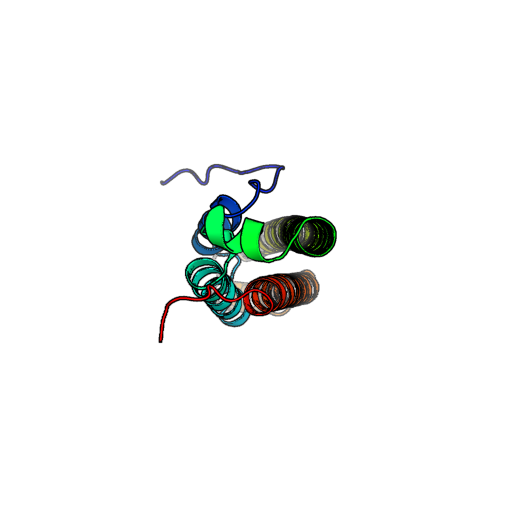ALA A 1 118 ? -14.984 -0.109 3.236 1.00 94.06 118 ALA A C 1
ATOM 839 O O . ALA A 1 118 ? -14.248 -0.660 2.417 1.00 94.06 118 ALA A O 1
ATOM 840 N N . SER A 1 119 ? -14.934 1.202 3.482 1.00 95.19 119 SER A N 1
ATOM 841 C CA . SER A 1 119 ? -14.021 2.122 2.798 1.00 95.19 119 SER A CA 1
ATOM 842 C C . SER A 1 119 ? -12.558 1.758 3.047 1.00 95.19 119 SER A C 1
ATOM 844 O O . SER A 1 119 ? -11.758 1.749 2.116 1.00 95.19 119 SER A O 1
ATOM 846 N N . TYR A 1 120 ? -12.204 1.374 4.277 1.00 95.75 120 TYR A N 1
ATOM 847 C CA . TYR A 1 120 ? -10.851 0.938 4.615 1.00 95.75 120 TYR A CA 1
ATOM 848 C C . TYR A 1 120 ? -10.461 -0.381 3.930 1.00 95.75 120 TYR A C 1
ATOM 850 O O . TYR A 1 120 ? -9.333 -0.535 3.460 1.00 95.75 120 TYR A O 1
ATOM 858 N N . ARG A 1 121 ? -11.385 -1.345 3.825 1.00 95.44 121 ARG A N 1
ATOM 859 C CA . ARG A 1 121 ? -11.162 -2.574 3.039 1.00 95.44 121 ARG A CA 1
ATOM 860 C C . ARG A 1 121 ? -10.997 -2.277 1.550 1.00 95.44 121 ARG A C 1
ATOM 862 O O . ARG A 1 121 ? -10.091 -2.826 0.933 1.00 95.44 121 ARG A O 1
ATOM 869 N N . ALA A 1 122 ? -11.824 -1.396 0.993 1.00 96.00 122 ALA A N 1
ATOM 870 C CA . ALA A 1 122 ? -11.711 -0.983 -0.402 1.00 96.00 122 ALA A CA 1
ATOM 871 C C . ALA A 1 122 ? -10.367 -0.288 -0.680 1.00 96.00 122 ALA A C 1
ATOM 873 O O . ALA A 1 122 ? -9.720 -0.588 -1.680 1.00 96.00 122 ALA A O 1
ATOM 874 N N . ALA A 1 123 ? -9.901 0.571 0.231 1.00 96.56 123 ALA A N 1
ATOM 875 C CA . ALA A 1 123 ? -8.602 1.225 0.107 1.00 96.56 123 ALA A CA 1
ATOM 876 C C . ALA A 1 123 ? -7.431 0.224 0.149 1.00 96.56 123 ALA A C 1
ATOM 878 O O . ALA A 1 123 ? -6.501 0.340 -0.647 1.00 96.56 123 ALA A O 1
ATOM 879 N N . ARG A 1 124 ? -7.494 -0.806 1.011 1.00 96.88 124 ARG A N 1
ATOM 880 C CA . ARG A 1 124 ? -6.502 -1.900 1.020 1.00 96.88 124 ARG A CA 1
ATOM 881 C C . ARG A 1 124 ? -6.498 -2.691 -0.286 1.00 96.88 124 ARG A C 1
ATOM 883 O O . ARG A 1 124 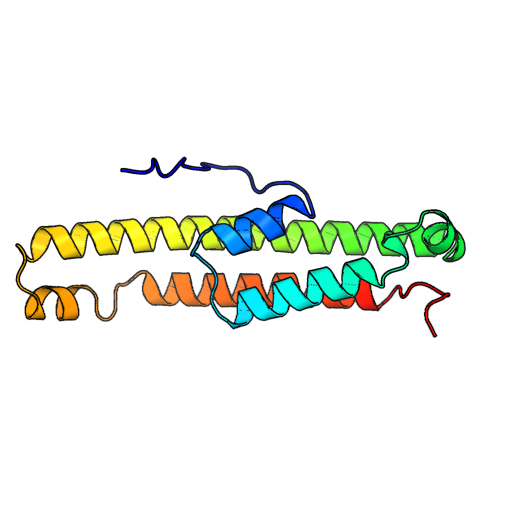? -5.429 -2.935 -0.839 1.00 96.88 124 ARG A O 1
ATOM 890 N N . ALA A 1 125 ? -7.677 -3.022 -0.812 1.00 97.50 125 ALA A N 1
ATOM 891 C CA . ALA A 1 125 ? -7.796 -3.694 -2.104 1.00 97.50 125 ALA A CA 1
ATOM 892 C C . ALA A 1 125 ? -7.196 -2.850 -3.244 1.00 97.50 125 ALA A C 1
ATOM 894 O O . ALA A 1 125 ? -6.399 -3.362 -4.025 1.00 97.50 125 ALA A O 1
ATOM 895 N N . GLY A 1 126 ? -7.503 -1.548 -3.288 1.00 97.75 126 GLY A N 1
ATOM 896 C CA . GLY A 1 126 ? -6.934 -0.628 -4.277 1.00 97.75 126 GLY A CA 1
ATOM 897 C C . GLY A 1 126 ? -5.410 -0.492 -4.170 1.00 97.75 126 GLY A C 1
ATOM 898 O O . GLY A 1 126 ? -4.725 -0.417 -5.189 1.00 97.75 126 GLY A O 1
ATOM 899 N N . MET A 1 127 ? -4.859 -0.526 -2.952 1.00 97.50 127 MET A N 1
ATOM 900 C CA . MET A 1 127 ? -3.410 -0.534 -2.736 1.00 97.50 127 MET A CA 1
ATOM 901 C C . MET A 1 127 ? -2.755 -1.821 -3.246 1.00 97.50 127 MET A C 1
ATOM 903 O O . MET A 1 127 ? -1.755 -1.754 -3.961 1.00 97.50 127 MET A O 1
ATOM 907 N N . ALA A 1 128 ? -3.324 -2.987 -2.924 1.00 97.94 128 ALA A N 1
ATOM 908 C CA . ALA A 1 128 ? -2.828 -4.269 -3.423 1.00 97.94 128 ALA A CA 1
ATOM 909 C C . ALA A 1 128 ? -2.853 -4.317 -4.961 1.00 97.94 128 ALA A C 1
ATOM 911 O O . ALA A 1 128 ? -1.878 -4.721 -5.588 1.00 97.94 128 ALA A O 1
ATOM 912 N N . GLU A 1 129 ? -3.923 -3.820 -5.582 1.00 98.19 129 GLU A N 1
ATOM 913 C CA . GLU A 1 129 ? -4.047 -3.743 -7.039 1.00 98.19 129 GLU A CA 1
ATOM 914 C C . GLU A 1 129 ? -2.982 -2.829 -7.673 1.00 98.19 129 GLU A C 1
ATOM 916 O O . GLU A 1 129 ? -2.362 -3.189 -8.678 1.00 98.19 129 GLU A O 1
ATOM 921 N N . ALA A 1 130 ? -2.729 -1.657 -7.080 1.00 97.75 130 ALA A N 1
ATOM 922 C CA . ALA A 1 130 ? -1.692 -0.741 -7.550 1.00 97.75 130 ALA A CA 1
ATOM 923 C C . ALA A 1 130 ? -0.286 -1.359 -7.452 1.00 97.75 130 ALA A C 1
ATOM 925 O O . ALA A 1 130 ? 0.499 -1.257 -8.397 1.00 97.75 130 ALA A O 1
ATOM 926 N N . LEU A 1 131 ? 0.013 -2.048 -6.347 1.00 97.62 131 LEU A N 1
ATOM 927 C CA . LEU A 1 131 ? 1.277 -2.764 -6.163 1.00 97.62 131 LEU A CA 1
ATOM 928 C C . LEU A 1 131 ? 1.431 -3.926 -7.148 1.00 97.62 131 LEU A C 1
ATOM 930 O O . LEU A 1 131 ? 2.506 -4.090 -7.723 1.00 97.62 131 LEU A O 1
ATOM 934 N N . GLY A 1 132 ? 0.365 -4.689 -7.393 1.00 97.69 132 GLY A N 1
ATOM 935 C CA . GLY A 1 132 ? 0.377 -5.781 -8.365 1.00 97.69 132 GLY A CA 1
ATOM 936 C C . GLY A 1 132 ? 0.705 -5.289 -9.772 1.00 97.69 132 GLY A C 1
ATOM 937 O O . GLY A 1 132 ? 1.595 -5.835 -10.423 1.00 97.69 132 GLY A O 1
ATOM 938 N N . ARG A 1 133 ? 0.086 -4.181 -10.204 1.00 97.06 133 ARG A N 1
ATOM 939 C CA . ARG A 1 133 ? 0.427 -3.529 -11.480 1.00 97.06 133 ARG A CA 1
ATOM 940 C C . ARG A 1 133 ? 1.889 -3.09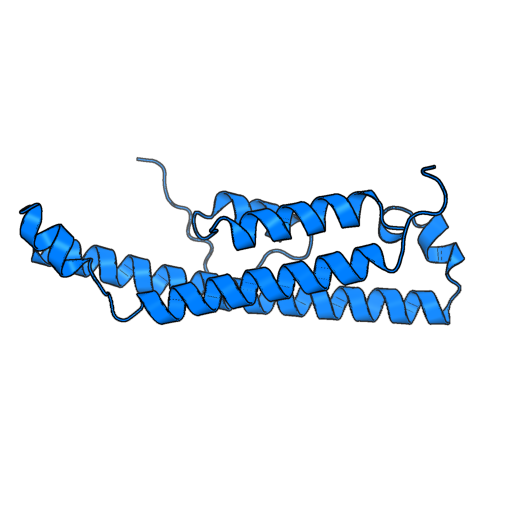4 -11.541 1.00 97.06 133 ARG A C 1
ATOM 942 O O . ARG A 1 133 ? 2.549 -3.324 -12.551 1.00 97.06 133 ARG A O 1
ATOM 949 N N . LEU A 1 134 ? 2.405 -2.489 -10.471 1.00 95.81 134 LEU A N 1
ATOM 950 C CA . LEU A 1 134 ? 3.807 -2.079 -10.404 1.00 95.81 134 LEU A CA 1
ATOM 951 C C . LEU A 1 134 ? 4.754 -3.287 -10.501 1.00 95.81 134 LEU A C 1
ATOM 953 O O . LEU A 1 134 ? 5.745 -3.241 -11.233 1.00 95.81 134 LEU A O 1
ATOM 957 N N . ALA A 1 135 ? 4.445 -4.383 -9.803 1.00 95.62 135 ALA A N 1
ATOM 958 C CA . ALA A 1 135 ? 5.215 -5.620 -9.887 1.00 95.62 135 ALA A CA 1
ATOM 959 C C . ALA A 1 135 ? 5.224 -6.171 -11.320 1.00 95.62 135 ALA A C 1
ATOM 961 O O . ALA A 1 135 ? 6.285 -6.543 -11.826 1.00 95.62 135 ALA A O 1
ATOM 962 N N . ASP A 1 136 ? 4.072 -6.167 -11.993 1.00 95.31 136 ASP A N 1
ATOM 963 C CA . ASP A 1 136 ? 3.947 -6.612 -13.380 1.00 95.31 136 ASP A CA 1
ATOM 964 C C . ASP A 1 136 ? 4.774 -5.739 -14.335 1.00 95.31 136 ASP A C 1
ATOM 966 O O . ASP A 1 136 ? 5.396 -6.260 -15.262 1.00 95.31 136 ASP A O 1
ATOM 970 N N . VAL A 1 137 ? 4.846 -4.422 -14.104 1.00 93.38 137 VAL A N 1
ATOM 971 C CA . VAL A 1 137 ? 5.724 -3.532 -14.882 1.00 93.38 137 VAL A CA 1
ATOM 972 C C . VAL A 1 137 ? 7.186 -3.915 -14.696 1.00 93.38 137 VAL A C 1
ATOM 974 O O . VAL A 1 137 ? 7.876 -4.109 -15.692 1.00 93.38 137 VAL A O 1
ATOM 977 N N . TYR A 1 138 ? 7.657 -4.123 -13.465 1.00 92.50 138 TYR A N 1
ATOM 978 C CA . TYR A 1 138 ? 9.032 -4.582 -13.236 1.00 92.50 138 TYR A CA 1
ATOM 979 C C . TYR A 1 138 ? 9.331 -5.934 -13.906 1.00 92.50 138 TYR A C 1
ATOM 981 O O . TYR A 1 138 ? 10.428 -6.132 -14.427 1.00 92.50 138 TYR A O 1
ATOM 989 N N . GLN A 1 139 ? 8.365 -6.856 -13.930 1.00 92.12 139 GLN A N 1
ATOM 990 C CA . GLN A 1 139 ? 8.526 -8.181 -14.541 1.00 92.12 139 GLN A CA 1
ATOM 991 C C . GLN A 1 139 ? 8.608 -8.155 -16.071 1.00 92.12 139 GLN A C 1
ATOM 993 O O . GLN A 1 139 ? 9.223 -9.050 -16.650 1.00 92.12 139 GLN A O 1
ATOM 998 N N . ARG A 1 140 ? 8.041 -7.140 -16.735 1.00 90.00 140 ARG A N 1
ATOM 999 C CA . ARG A 1 140 ? 8.141 -6.979 -18.199 1.00 90.00 140 ARG A CA 1
ATOM 1000 C C . ARG A 1 140 ? 9.564 -6.720 -18.679 1.00 90.00 140 ARG A C 1
ATOM 1002 O O . ARG A 1 140 ? 9.866 -6.990 -19.838 1.00 90.00 140 ARG A O 1
ATOM 1009 N N . TYR A 1 141 ? 10.426 -6.223 -17.799 1.00 87.06 141 TYR A N 1
ATOM 1010 C CA . TYR A 1 141 ? 11.795 -5.849 -18.129 1.00 87.06 141 TYR A CA 1
ATOM 1011 C C . TYR A 1 141 ? 12.779 -6.662 -17.278 1.00 87.06 141 TYR A C 1
ATOM 1013 O O . TYR A 1 141 ? 13.390 -6.110 -16.363 1.00 87.06 141 TYR A O 1
ATOM 1021 N N . PRO A 1 142 ? 12.928 -7.980 -17.513 1.00 83.00 142 PRO A N 1
ATOM 1022 C CA . PRO A 1 142 ? 13.849 -8.815 -16.750 1.00 83.00 142 PRO A CA 1
ATOM 1023 C C . PRO A 1 142 ? 15.314 -8.489 -17.076 1.00 83.00 142 PRO A C 1
ATOM 1025 O O . PRO A 1 142 ? 15.672 -8.211 -18.220 1.00 83.00 142 PRO A O 1
ATOM 1028 N N . ALA A 1 143 ? 16.173 -8.568 -16.062 1.00 81.56 143 ALA A N 1
ATOM 1029 C CA . ALA A 1 143 ? 17.624 -8.502 -16.210 1.00 81.56 143 ALA A CA 1
ATOM 1030 C C . ALA A 1 143 ? 18.134 -9.667 -17.085 1.00 81.56 143 ALA A C 1
ATOM 1032 O O . ALA A 1 143 ? 17.756 -10.820 -16.873 1.00 81.56 143 ALA A O 1
ATOM 1033 N N . SER A 1 144 ? 19.020 -9.402 -18.047 1.00 70.19 144 SER A N 1
ATOM 1034 C CA . SER A 1 144 ? 19.449 -10.371 -19.073 1.00 70.19 144 SER A CA 1
ATOM 1035 C C . SER A 1 144 ? 20.443 -11.440 -18.581 1.00 70.19 144 SER A C 1
ATOM 1037 O O . SER A 1 144 ? 21.052 -12.118 -19.403 1.00 70.19 144 SER A O 1
ATOM 1039 N N . GLY A 1 145 ? 20.663 -11.595 -17.269 1.00 60.97 145 GLY A N 1
ATOM 1040 C CA . GLY A 1 145 ? 21.854 -12.290 -16.753 1.00 60.97 145 GLY A CA 1
ATOM 1041 C C . GLY A 1 145 ? 21.700 -13.125 -15.482 1.00 60.97 145 GLY A C 1
ATOM 1042 O O . GLY A 1 145 ? 22.691 -13.321 -14.784 1.00 60.97 145 GLY A O 1
ATOM 1043 N N . ARG A 1 146 ? 20.505 -13.616 -15.144 1.00 53.22 146 ARG A N 1
ATOM 1044 C CA . ARG A 1 146 ? 20.327 -14.572 -14.031 1.00 53.22 146 ARG A CA 1
ATOM 1045 C C . ARG A 1 146 ? 19.537 -15.804 -14.478 1.00 53.22 146 ARG A C 1
ATOM 1047 O O . ARG A 1 146 ? 18.374 -15.958 -14.119 1.00 53.22 146 ARG A O 1
ATOM 1054 N N . SER A 1 147 ? 20.188 -16.635 -15.291 1.00 40.03 147 SER A N 1
ATOM 1055 C CA . SER A 1 147 ? 19.900 -18.069 -15.445 1.00 40.03 147 SER A CA 1
ATOM 1056 C C . SER A 1 147 ? 20.815 -18.868 -14.529 1.00 40.03 147 SER A C 1
ATOM 1058 O O . SER A 1 147 ? 22.031 -18.565 -14.582 1.00 40.03 147 SER A O 1
#

Sequence (147 aa):
MTGHTGHEGVAPPGTPLLGELLSSGLCDDAVQYETGRVLMAMSRSAFGSPREIKALGGEAMLEALERLDDSWESVRAAWAGLAAAGAVLAGEKAAAVERTGGDRAARLEALSGLPSDASYRAARAGMAEALGRLADVYQRYPASGRS

Foldseek 3Di:
DDDPPDPPDFQDQDPVNLVCVVVVVLADPLLVVLSVLLVVLLVFFLVVDPVLLCVCPDPSSVVLVVQLVVLRVQLRVLVVQLVVLVVVLVVQLVVQVVVQVPDPVSSVVSNPCRVSPVSNVVSNVSNSVSSNSNSVSSNVGGDPDDD

Organism: NCBI:txid1609272

Radius of gyration: 19.4 Å; chains: 1; bounding box: 44×32×57 Å

Secondary structure (DSSP, 8-state):
--------S-PPSSHHHHHHHHHSS---HHHHHHHHHHHHHHHHBGGG-HHHHHHT-HHHHHHHHHHHHHHHHHHHHHHHHHHHHHHHHHHHHHHHHHHTTT-HHHHHHHHTT-THHHHHHHHHHHHHHHHHHHHHHHHHSB-TT--